Protein AF-A0A2W4JAC5-F1 (afdb_monomer_lite)

Radius of gyration: 16.89 Å; chains: 1; bounding box: 47×28×38 Å

Secondary structure (DSSP, 8-state):
--S------TT------TTTTT-TTSHHHHHHHHHHHHHHHHHHS-HHHHHHHHHHHHHHHHHGGGS---SSGGG-HHHHHHHHHHHHHHHHHHHHHHHHHHHTT--HHHHHHHHHHHHT-

Organism: NCBI:txid37925

Structure (mmCIF, N/CA/C/O backbone):
data_AF-A0A2W4JAC5-F1
#
_entry.id   AF-A0A2W4JAC5-F1
#
loop_
_atom_site.group_PDB
_atom_site.id
_atom_site.type_symbol
_atom_site.label_atom_id
_atom_site.label_alt_id
_atom_site.label_comp_id
_atom_site.label_asym_id
_atom_site.label_entity_id
_atom_site.label_seq_id
_atom_site.pdbx_PDB_ins_code
_atom_site.Cartn_x
_atom_site.Cartn_y
_atom_site.Cartn_z
_atom_site.occupancy
_atom_site.B_iso_or_equiv
_atom_site.auth_seq_id
_atom_site.auth_comp_id
_atom_site.auth_asym_id
_atom_site.auth_atom_id
_atom_site.pdbx_PDB_model_num
ATOM 1 N N . LEU A 1 1 ? -13.509 0.300 5.838 1.00 71.00 1 LEU A N 1
ATOM 2 C CA . LEU A 1 1 ? -13.359 -0.200 7.229 1.00 71.00 1 LEU A CA 1
ATOM 3 C C . LEU A 1 1 ? -14.459 0.293 8.189 1.00 71.00 1 LEU A C 1
ATOM 5 O O . LEU A 1 1 ? -14.391 -0.050 9.358 1.00 71.00 1 LEU A O 1
ATOM 9 N N . GLY A 1 2 ? -15.491 1.009 7.730 1.00 81.31 2 GLY A N 1
ATOM 10 C CA . GLY A 1 2 ? -16.563 1.539 8.589 1.00 81.31 2 GLY A CA 1
ATOM 11 C C . GLY A 1 2 ? -17.853 0.712 8.585 1.00 81.31 2 GLY A C 1
ATOM 12 O O . GLY A 1 2 ? -18.913 1.287 8.436 1.00 81.31 2 GLY A O 1
ATOM 13 N N . GLY A 1 3 ? -17.774 -0.621 8.641 1.00 84.12 3 GLY A N 1
ATOM 14 C CA . GLY A 1 3 ? -18.965 -1.494 8.690 1.00 84.12 3 GLY A CA 1
ATOM 15 C C . GLY A 1 3 ? -19.633 -1.816 7.344 1.00 84.12 3 GLY A C 1
ATOM 16 O O . GLY A 1 3 ? -20.329 -2.817 7.248 1.00 84.12 3 GLY A O 1
ATOM 17 N N . TRP A 1 4 ? -19.354 -1.046 6.293 1.00 88.81 4 TRP A N 1
ATOM 18 C CA . TRP A 1 4 ? -19.897 -1.279 4.949 1.00 88.81 4 TRP A CA 1
ATOM 19 C C . TRP A 1 4 ? -19.367 -2.550 4.270 1.00 88.81 4 TRP A C 1
ATOM 21 O O . TRP A 1 4 ? -18.198 -2.921 4.441 1.00 88.81 4 TRP A O 1
ATOM 31 N N . ARG A 1 5 ? -20.212 -3.159 3.429 1.00 89.19 5 ARG A N 1
ATOM 32 C CA . ARG A 1 5 ? -19.881 -4.292 2.554 1.00 89.19 5 ARG A CA 1
ATOM 33 C C . ARG A 1 5 ? -19.915 -3.848 1.093 1.00 89.19 5 ARG A C 1
ATOM 35 O O . ARG A 1 5 ? -20.861 -3.199 0.669 1.00 89.19 5 ARG A O 1
ATOM 42 N N . VAL A 1 6 ? -18.887 -4.222 0.336 1.00 89.25 6 VAL A N 1
ATOM 43 C CA . VAL A 1 6 ? -18.853 -4.049 -1.123 1.00 89.25 6 VAL A CA 1
ATOM 44 C C . VAL A 1 6 ? -19.398 -5.326 -1.750 1.00 89.25 6 VAL A C 1
ATOM 46 O O . VAL A 1 6 ? -18.939 -6.415 -1.404 1.00 89.25 6 VAL A O 1
ATOM 49 N N . VAL A 1 7 ? -20.381 -5.192 -2.636 1.00 91.69 7 VAL A N 1
ATOM 50 C CA . VAL A 1 7 ? -20.989 -6.305 -3.372 1.00 91.69 7 VAL A CA 1
ATOM 51 C C . VAL A 1 7 ? -20.805 -6.077 -4.867 1.00 91.69 7 VAL A C 1
ATOM 53 O O . VAL A 1 7 ? -20.917 -4.949 -5.342 1.00 91.69 7 VAL A O 1
ATOM 56 N N . SER A 1 8 ? -20.477 -7.139 -5.600 1.00 92.00 8 SER A N 1
ATOM 57 C CA . SER A 1 8 ? -20.520 -7.117 -7.061 1.00 92.00 8 SER A CA 1
ATOM 58 C C . SER A 1 8 ? -21.954 -7.408 -7.498 1.00 92.00 8 SER A C 1
ATOM 60 O O . SER A 1 8 ? -22.585 -8.305 -6.939 1.00 92.00 8 SER A O 1
ATOM 62 N N . VAL A 1 9 ? -22.466 -6.644 -8.462 1.00 96.50 9 VAL A N 1
ATOM 63 C CA . VAL A 1 9 ? -23.816 -6.806 -9.017 1.00 96.50 9 VAL A CA 1
ATOM 64 C C . VAL A 1 9 ? -23.656 -7.180 -10.492 1.00 96.50 9 VAL A C 1
ATOM 66 O O . VAL A 1 9 ? -23.467 -6.285 -11.313 1.00 96.50 9 VAL A O 1
ATOM 69 N N . PRO A 1 10 ? -23.690 -8.478 -10.850 1.00 94.94 10 PRO A N 1
ATOM 70 C CA . PRO A 1 10 ? 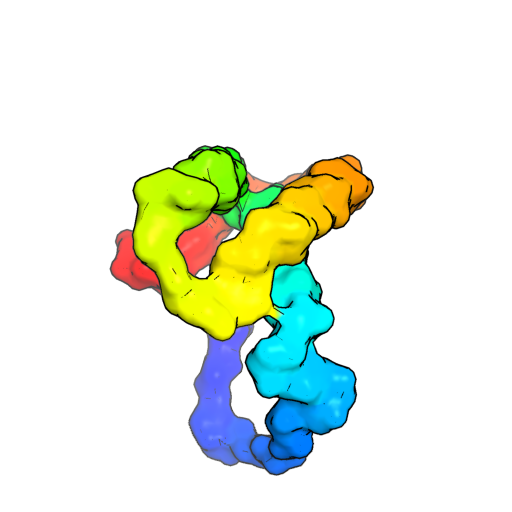-23.347 -8.942 -12.200 1.00 94.94 10 PRO A CA 1
ATOM 71 C C . PRO A 1 10 ? -24.206 -8.333 -13.314 1.00 94.94 10 PRO A C 1
ATOM 73 O O . PRO A 1 10 ? -23.724 -8.132 -14.423 1.00 94.94 10 PR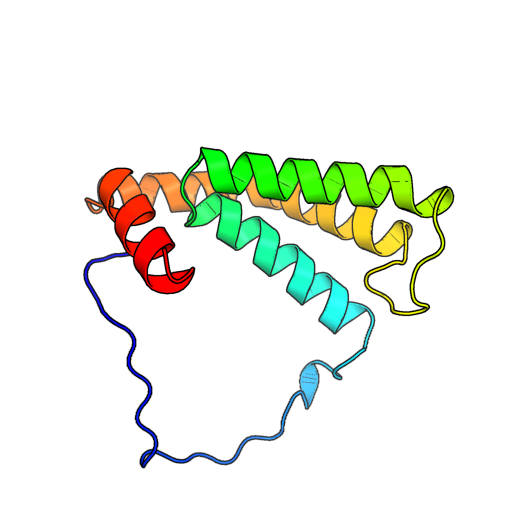O A O 1
ATOM 76 N N . HIS A 1 11 ? -25.464 -8.008 -13.008 1.00 95.94 11 HIS A N 1
ATOM 77 C CA . HIS A 1 11 ? -26.406 -7.419 -13.963 1.00 95.94 11 HIS A CA 1
ATOM 78 C C . HIS A 1 11 ? -26.239 -5.900 -14.142 1.00 95.94 11 HIS A C 1
ATOM 80 O O . HIS A 1 11 ? -26.819 -5.326 -15.058 1.00 95.94 11 HIS A O 1
ATOM 86 N N . ALA A 1 12 ? -25.444 -5.236 -13.298 1.00 95.81 12 ALA A N 1
ATOM 87 C CA . ALA A 1 12 ? -25.135 -3.817 -13.437 1.00 95.81 12 ALA A CA 1
ATOM 88 C C . ALA A 1 12 ? -23.874 -3.644 -14.300 1.00 95.81 12 ALA A C 1
ATOM 90 O O . ALA A 1 12 ? -22.749 -3.640 -13.798 1.00 95.81 12 ALA A O 1
ATOM 91 N N . THR A 1 13 ? -24.055 -3.525 -15.616 1.00 95.62 13 THR A N 1
ATOM 92 C CA . THR A 1 13 ? -22.946 -3.460 -16.580 1.00 95.62 13 THR A CA 1
ATOM 93 C C . THR A 1 13 ? -22.611 -2.029 -16.993 1.00 95.62 13 THR A C 1
ATOM 95 O O . THR A 1 13 ? -23.506 -1.245 -17.296 1.00 95.62 13 THR A O 1
ATOM 98 N N . VAL A 1 14 ? -21.318 -1.707 -17.100 1.00 94.62 14 VAL A N 1
ATOM 99 C CA . VAL A 1 14 ? -20.832 -0.445 -17.681 1.00 94.62 14 VAL A CA 1
ATOM 100 C C . VAL A 1 14 ? -19.680 -0.724 -18.648 1.00 94.62 14 VAL A C 1
ATOM 102 O O . VAL A 1 14 ? -18.860 -1.612 -18.407 1.00 94.62 14 VAL A O 1
ATOM 105 N N . ARG A 1 15 ? -19.587 0.043 -19.740 1.00 94.31 15 ARG A N 1
ATOM 106 C CA . ARG A 1 15 ? -18.441 0.002 -20.661 1.00 94.31 15 ARG A CA 1
ATOM 107 C C . ARG A 1 15 ? -17.474 1.124 -20.303 1.00 94.31 15 ARG A C 1
ATOM 109 O O . ARG A 1 15 ? -17.887 2.269 -20.162 1.00 94.31 15 ARG A O 1
ATOM 116 N N . HIS A 1 16 ? -16.193 0.798 -20.168 1.00 91.94 16 HIS A N 1
ATOM 117 C CA . HIS A 1 16 ? -15.138 1.780 -19.927 1.00 91.94 16 HIS A CA 1
ATOM 118 C C . HIS A 1 16 ? -13.932 1.498 -20.822 1.00 91.94 16 HIS A C 1
ATOM 120 O O . HIS A 1 16 ? -13.682 0.353 -21.202 1.00 91.94 16 HIS A O 1
ATOM 126 N N . LEU A 1 17 ? -13.170 2.543 -21.139 1.00 91.81 17 LEU A N 1
ATOM 127 C CA . LEU A 1 17 ? -11.907 2.410 -21.857 1.00 91.81 17 LEU A CA 1
ATOM 128 C C . LEU A 1 17 ? -10.826 1.946 -20.877 1.00 91.81 17 LEU A C 1
ATOM 130 O O . LEU A 1 17 ? -10.333 2.717 -20.049 1.00 91.81 17 LEU A O 1
ATOM 134 N N . HIS A 1 18 ? -10.499 0.659 -20.931 1.00 86.19 18 HIS A N 1
ATOM 135 C CA . HIS A 1 18 ? -9.602 0.037 -19.969 1.00 86.19 18 HIS A CA 1
ATOM 136 C C . HIS A 1 18 ? -8.176 0.596 -20.086 1.00 86.19 18 HIS A C 1
ATOM 138 O O . HIS A 1 18 ? -7.508 0.422 -21.101 1.00 86.19 18 HIS A O 1
ATOM 144 N N . GLY A 1 19 ? -7.703 1.282 -19.041 1.00 83.88 19 GLY A N 1
ATOM 145 C CA . GLY A 1 19 ? -6.328 1.781 -18.978 1.00 83.88 19 GLY A CA 1
ATOM 146 C C . GLY A 1 19 ? -5.991 2.932 -19.930 1.00 83.88 19 GLY A C 1
ATOM 147 O O . GLY A 1 19 ? -4.806 3.174 -20.144 1.00 83.88 19 GLY A O 1
ATOM 148 N N . ALA A 1 20 ? -6.989 3.650 -20.461 1.00 85.44 20 ALA A N 1
ATOM 149 C CA . ALA A 1 20 ? -6.802 4.683 -21.488 1.00 85.44 20 ALA A CA 1
ATOM 150 C C . ALA A 1 20 ? -5.742 5.743 -21.135 1.00 85.44 20 ALA A C 1
ATOM 152 O O . ALA A 1 20 ? -4.941 6.120 -21.981 1.00 85.44 20 ALA A O 1
ATOM 153 N N . SER A 1 21 ? -5.708 6.195 -19.879 1.00 83.00 21 SER A N 1
ATOM 154 C CA . SER A 1 21 ? -4.736 7.185 -19.392 1.00 83.00 21 SER A CA 1
ATOM 155 C C . SER A 1 21 ? -3.513 6.570 -18.710 1.00 83.00 21 SER A C 1
ATOM 157 O O . SER A 1 21 ? -2.461 7.196 -18.638 1.00 83.00 21 SER A O 1
ATOM 159 N N . ALA A 1 22 ? -3.647 5.355 -18.178 1.00 80.62 22 ALA A N 1
ATOM 160 C CA . ALA A 1 22 ? -2.601 4.709 -17.391 1.00 80.62 22 ALA A CA 1
ATOM 161 C C . ALA A 1 22 ? -1.621 3.886 -18.241 1.00 80.62 22 ALA A C 1
ATOM 163 O O . ALA A 1 22 ? -0.544 3.564 -17.743 1.00 80.62 22 ALA A O 1
ATOM 164 N N . ALA A 1 23 ? -1.987 3.549 -19.486 1.00 88.00 23 ALA A N 1
ATOM 165 C CA . ALA A 1 23 ? -1.236 2.678 -20.389 1.00 88.00 23 ALA A CA 1
ATOM 166 C C . ALA A 1 23 ? -0.803 1.378 -19.686 1.00 88.00 23 ALA A C 1
ATOM 168 O O . ALA A 1 23 ? 0.277 1.282 -19.103 1.00 88.00 23 ALA A O 1
ATOM 169 N N . ILE A 1 24 ? -1.676 0.371 -19.688 1.00 88.69 24 ILE A N 1
ATOM 170 C CA . ILE A 1 24 ? -1.437 -0.886 -18.965 1.00 88.69 24 ILE A CA 1
ATOM 171 C C . ILE A 1 24 ? -0.118 -1.522 -19.411 1.00 88.69 24 ILE A C 1
ATOM 173 O O . ILE A 1 24 ? 0.187 -1.595 -20.597 1.00 88.69 24 ILE A O 1
ATOM 177 N N . GLY A 1 25 ? 0.675 -1.966 -18.436 1.00 88.56 25 GLY A N 1
ATOM 178 C CA . GLY A 1 25 ? 2.020 -2.500 -18.670 1.00 88.56 25 GLY A CA 1
ATOM 179 C C . GLY A 1 25 ? 3.120 -1.435 -18.735 1.00 88.56 25 GLY A C 1
ATOM 180 O O . GLY A 1 25 ? 4.302 -1.782 -18.746 1.00 88.56 25 GLY A O 1
ATOM 181 N N . SER A 1 26 ? 2.774 -0.143 -18.715 1.00 91.75 26 SER A N 1
ATOM 182 C CA . SER A 1 26 ? 3.762 0.935 -18.656 1.00 91.75 26 SER A CA 1
ATOM 183 C C . SER A 1 26 ? 4.523 0.949 -17.319 1.00 91.75 26 SER A C 1
ATOM 185 O O . SER A 1 26 ? 4.006 0.503 -16.286 1.00 91.75 26 SER A O 1
ATOM 187 N N . PRO A 1 27 ? 5.751 1.500 -17.285 1.00 93.50 27 PRO A N 1
ATOM 188 C CA . PRO A 1 27 ? 6.486 1.688 -16.037 1.00 93.50 27 PRO A CA 1
ATOM 189 C C . PRO A 1 27 ? 5.717 2.506 -14.992 1.00 93.50 27 PRO A C 1
ATOM 191 O O . PRO A 1 27 ? 5.802 2.202 -13.803 1.00 93.50 27 PRO A O 1
ATOM 194 N N . ASP A 1 28 ? 4.945 3.510 -15.411 1.00 93.19 28 ASP A N 1
ATOM 195 C CA . ASP A 1 28 ? 4.156 4.331 -14.491 1.00 93.19 28 ASP A CA 1
ATOM 196 C C . ASP A 1 28 ? 2.952 3.586 -13.924 1.00 93.19 28 ASP A C 1
ATOM 198 O O . ASP A 1 28 ? 2.725 3.647 -12.712 1.00 93.19 28 ASP A O 1
ATOM 202 N N . PHE A 1 29 ? 2.251 2.802 -14.748 1.00 94.12 29 PHE A N 1
ATOM 203 C CA . PHE A 1 29 ? 1.202 1.902 -14.272 1.00 94.12 29 PHE A CA 1
ATOM 204 C C . PHE A 1 29 ? 1.730 0.979 -13.168 1.00 94.12 29 PHE A C 1
ATOM 206 O O . PHE A 1 29 ? 1.161 0.887 -12.077 1.00 94.12 29 PHE A O 1
ATOM 213 N N . HIS A 1 30 ? 2.871 0.347 -13.433 1.00 94.88 30 HIS A N 1
ATOM 214 C CA . HIS A 1 30 ? 3.564 -0.543 -12.512 1.00 94.88 30 HIS A CA 1
ATOM 215 C C . HIS A 1 30 ? 3.974 0.162 -11.210 1.00 94.88 30 HIS A C 1
ATOM 217 O O . HIS A 1 30 ? 3.607 -0.281 -10.118 1.00 94.88 30 HIS A O 1
ATOM 223 N N . ARG A 1 31 ? 4.632 1.323 -11.316 1.00 95.38 31 ARG A N 1
ATOM 224 C CA . ARG A 1 31 ? 5.028 2.158 -10.175 1.00 95.38 31 ARG A CA 1
ATOM 225 C C . ARG A 1 31 ? 3.839 2.533 -9.294 1.00 95.38 31 ARG A C 1
ATOM 227 O O . ARG A 1 31 ? 3.886 2.335 -8.078 1.00 95.38 31 ARG A O 1
ATOM 234 N N . TRP A 1 32 ? 2.778 3.090 -9.878 1.00 95.12 32 TRP A N 1
ATOM 235 C CA . TRP A 1 32 ? 1.616 3.536 -9.112 1.00 95.12 32 TRP A CA 1
ATOM 236 C C . TRP A 1 32 ? 0.892 2.373 -8.455 1.00 95.12 32 TRP A C 1
ATOM 238 O O . TRP A 1 32 ? 0.487 2.498 -7.298 1.00 95.12 32 TRP A O 1
ATOM 248 N N . ASN A 1 33 ? 0.766 1.242 -9.150 1.00 95.25 33 ASN A N 1
ATOM 249 C CA . ASN A 1 33 ? 0.116 0.063 -8.602 1.00 95.25 33 ASN A CA 1
ATOM 250 C C . ASN A 1 33 ? 0.886 -0.496 -7.394 1.00 95.25 33 ASN A C 1
ATOM 252 O O . ASN A 1 33 ? 0.294 -0.716 -6.334 1.00 95.25 33 ASN A O 1
ATOM 256 N N . GLU A 1 34 ? 2.211 -0.653 -7.501 1.00 96.81 34 GLU A N 1
ATOM 257 C CA . GLU A 1 34 ? 3.031 -1.145 -6.388 1.00 96.81 34 GLU A CA 1
ATOM 258 C C . GLU A 1 34 ? 3.029 -0.175 -5.195 1.00 96.81 34 GLU A C 1
ATOM 260 O O . GLU A 1 34 ? 2.764 -0.589 -4.062 1.00 96.81 34 GLU A O 1
ATOM 265 N N . ARG A 1 35 ? 3.228 1.128 -5.437 1.00 97.25 35 ARG A N 1
ATOM 266 C CA . ARG A 1 35 ? 3.174 2.163 -4.391 1.00 97.25 35 ARG A CA 1
ATOM 267 C C . ARG A 1 35 ? 1.819 2.180 -3.683 1.00 97.25 35 ARG A C 1
ATOM 269 O O . ARG A 1 35 ? 1.759 2.167 -2.453 1.00 97.25 35 ARG A O 1
ATOM 276 N N . ASN A 1 36 ? 0.721 2.201 -4.441 1.00 97.19 36 ASN A N 1
ATOM 277 C CA . ASN A 1 36 ? -0.629 2.245 -3.875 1.00 97.19 36 ASN A CA 1
ATOM 278 C C . ASN A 1 36 ? -0.932 0.992 -3.056 1.00 97.19 36 ASN A C 1
ATOM 280 O O . ASN A 1 36 ? -1.514 1.103 -1.975 1.00 97.19 36 ASN A O 1
ATOM 284 N N . ARG A 1 37 ? -0.486 -0.183 -3.517 1.00 96.75 37 ARG A N 1
ATOM 285 C CA . ARG A 1 37 ? -0.613 -1.437 -2.770 1.00 96.75 37 ARG A CA 1
ATOM 286 C C . ARG A 1 37 ? 0.074 -1.350 -1.404 1.00 96.75 37 ARG A C 1
ATOM 288 O O . ARG A 1 37 ? -0.560 -1.664 -0.396 1.00 96.75 37 ARG A O 1
ATOM 295 N N . LEU A 1 38 ? 1.331 -0.902 -1.344 1.00 98.06 38 LEU A N 1
ATOM 296 C CA . LEU A 1 38 ? 2.073 -0.787 -0.080 1.00 98.06 38 LEU A CA 1
ATOM 297 C C . LEU A 1 38 ? 1.457 0.253 0.867 1.00 98.06 38 LEU A C 1
ATOM 299 O O . LEU A 1 38 ? 1.254 -0.022 2.051 1.00 98.06 38 LEU A O 1
ATOM 303 N N . VAL A 1 39 ? 1.078 1.422 0.349 1.00 98.12 39 VAL A N 1
ATOM 304 C CA . VAL A 1 39 ? 0.422 2.468 1.150 1.00 98.12 39 VAL A CA 1
ATOM 305 C C . VAL A 1 39 ? -0.932 1.991 1.694 1.00 98.12 39 VAL A C 1
ATOM 307 O O . VAL A 1 39 ? -1.268 2.269 2.850 1.00 98.12 39 VAL A O 1
ATOM 310 N N . MET A 1 40 ? -1.702 1.220 0.918 1.00 97.00 40 MET A N 1
ATOM 311 C CA . MET A 1 40 ? -2.958 0.627 1.392 1.00 97.00 40 MET A CA 1
ATOM 312 C C . MET A 1 40 ? -2.750 -0.447 2.457 1.00 97.00 40 MET A C 1
ATOM 314 O O . MET A 1 40 ? -3.529 -0.492 3.413 1.00 97.00 40 MET A O 1
ATOM 318 N N . LEU A 1 41 ? -1.691 -1.257 2.370 1.00 96.88 41 LEU A N 1
ATOM 319 C CA . LEU A 1 41 ? -1.331 -2.192 3.439 1.00 96.88 41 LEU A CA 1
ATOM 320 C C . LEU A 1 41 ? -1.079 -1.444 4.755 1.00 96.88 41 LEU A C 1
ATOM 322 O O . LEU A 1 41 ? -1.702 -1.755 5.772 1.00 96.88 41 LEU A O 1
ATOM 326 N N . LEU A 1 42 ? -0.254 -0.396 4.724 1.00 96.94 42 LEU A N 1
ATOM 327 C CA . LEU A 1 42 ? 0.055 0.430 5.897 1.00 96.94 42 LEU A CA 1
ATOM 328 C C . LEU A 1 42 ? -1.205 1.077 6.498 1.00 96.94 42 LEU A C 1
ATOM 330 O O . LEU A 1 42 ? -1.429 1.041 7.716 1.00 96.94 42 LEU A O 1
ATOM 334 N N . ARG A 1 43 ? -2.077 1.621 5.643 1.00 96.25 43 ARG A N 1
ATOM 335 C CA . ARG A 1 43 ? -3.313 2.294 6.064 1.00 96.25 43 ARG A CA 1
ATOM 336 C C . ARG A 1 43 ? -4.348 1.322 6.642 1.00 96.25 43 ARG A C 1
ATOM 338 O O . ARG A 1 43 ? -4.917 1.589 7.704 1.00 96.25 43 ARG A O 1
ATOM 345 N N . CYS A 1 44 ? -4.605 0.207 5.959 1.00 95.25 44 CYS A N 1
ATOM 346 C CA . CYS A 1 44 ? -5.825 -0.583 6.150 1.00 95.25 44 CYS A CA 1
ATOM 347 C C . CYS A 1 44 ? -5.589 -1.989 6.714 1.00 95.25 44 CYS A C 1
ATOM 349 O O . CYS A 1 44 ? -6.451 -2.492 7.437 1.00 95.25 44 CYS A O 1
ATOM 351 N N . ALA A 1 45 ? -4.450 -2.626 6.435 1.00 95.50 45 ALA A N 1
ATOM 352 C CA . ALA A 1 45 ? -4.242 -4.022 6.812 1.00 95.50 45 ALA A CA 1
ATOM 353 C C . ALA A 1 45 ? -4.010 -4.196 8.330 1.00 95.50 45 ALA A C 1
ATOM 355 O O . ALA A 1 45 ? -3.656 -3.238 9.046 1.00 95.50 45 ALA A O 1
ATOM 356 N N . PRO A 1 46 ? -4.197 -5.419 8.866 1.00 96.19 46 PRO A N 1
ATOM 357 C CA . PRO A 1 46 ? -3.656 -5.780 10.172 1.00 96.19 46 PRO A CA 1
ATOM 358 C C . PRO A 1 46 ? -2.157 -5.449 10.244 1.00 96.19 46 PRO A C 1
ATOM 360 O O . PRO A 1 46 ? -1.436 -5.658 9.274 1.00 96.19 46 PRO A O 1
ATOM 363 N N . ALA A 1 47 ? -1.681 -4.935 11.384 1.00 95.81 47 ALA A N 1
ATOM 364 C CA . ALA A 1 47 ? -0.312 -4.414 11.497 1.00 95.81 47 ALA A CA 1
ATOM 365 C C . ALA A 1 47 ? 0.757 -5.458 11.126 1.00 95.81 47 ALA A C 1
ATOM 367 O O . ALA A 1 47 ? 1.634 -5.164 10.322 1.00 95.81 47 ALA A O 1
ATOM 368 N N . ARG A 1 48 ? 0.618 -6.697 11.627 1.00 96.44 48 ARG A N 1
ATOM 369 C CA . ARG A 1 48 ? 1.517 -7.810 11.285 1.00 96.44 48 ARG A CA 1
ATOM 370 C C . ARG A 1 48 ? 1.578 -8.056 9.778 1.00 96.44 48 ARG A C 1
ATOM 372 O O . ARG A 1 48 ? 2.663 -8.165 9.237 1.00 96.44 48 ARG A O 1
ATOM 379 N N . VAL A 1 49 ? 0.427 -8.080 9.102 1.00 96.81 49 VAL A N 1
ATOM 380 C CA . VAL A 1 49 ? 0.358 -8.263 7.643 1.00 96.81 49 VAL A CA 1
ATOM 381 C C . VAL A 1 49 ? 1.068 -7.118 6.927 1.00 96.81 49 VAL A C 1
ATOM 383 O O . VAL A 1 49 ? 1.909 -7.370 6.077 1.00 96.81 49 VAL A O 1
ATOM 386 N N . ALA A 1 50 ? 0.780 -5.866 7.295 1.00 97.19 50 ALA A N 1
ATOM 387 C CA . ALA A 1 50 ? 1.411 -4.709 6.665 1.00 97.19 50 ALA A CA 1
ATOM 388 C C . ALA A 1 50 ? 2.945 -4.758 6.765 1.00 97.19 50 ALA A C 1
ATOM 390 O O . ALA A 1 50 ? 3.626 -4.553 5.764 1.00 97.19 50 ALA A O 1
ATOM 391 N N . VAL A 1 51 ? 3.476 -5.079 7.951 1.00 97.31 51 VAL A N 1
ATOM 392 C CA . VAL A 1 51 ? 4.923 -5.205 8.182 1.00 97.31 51 VAL A CA 1
ATOM 393 C C . VAL A 1 51 ? 5.504 -6.389 7.412 1.00 97.31 51 VAL A C 1
ATOM 395 O O . VAL A 1 51 ? 6.504 -6.221 6.725 1.00 97.31 51 VAL A O 1
ATOM 398 N N . THR A 1 52 ? 4.873 -7.566 7.470 1.00 97.81 52 THR A N 1
ATOM 399 C CA . THR A 1 52 ? 5.342 -8.763 6.755 1.00 97.81 52 THR A CA 1
ATOM 400 C C . THR A 1 52 ? 5.390 -8.542 5.246 1.00 97.81 52 THR A C 1
ATOM 402 O O . THR A 1 52 ? 6.388 -8.879 4.617 1.00 97.81 52 THR A O 1
ATOM 405 N N . GLU A 1 53 ? 4.347 -7.963 4.653 1.00 97.56 53 GLU A N 1
ATOM 406 C CA . GLU A 1 53 ? 4.309 -7.715 3.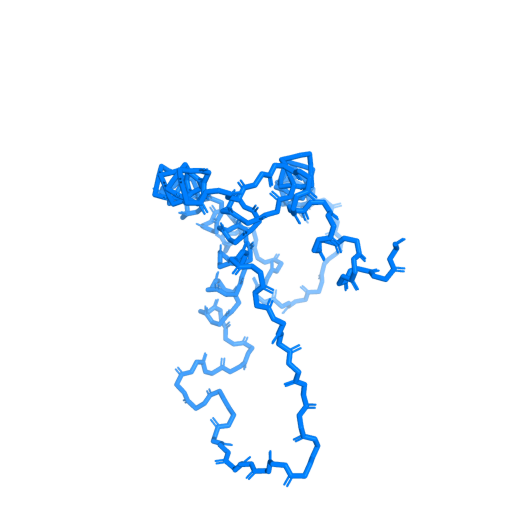210 1.00 97.56 53 GLU A CA 1
ATOM 407 C C . GLU A 1 53 ? 5.302 -6.627 2.783 1.00 97.56 53 GLU A C 1
ATOM 409 O O . GLU A 1 53 ? 5.942 -6.766 1.741 1.00 97.56 53 GLU A O 1
ATOM 414 N N . LEU A 1 54 ? 5.483 -5.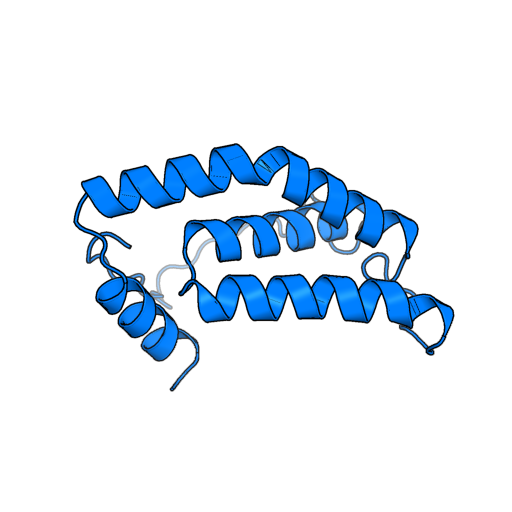572 3.588 1.00 97.75 54 LEU A N 1
ATOM 415 C CA . LEU A 1 54 ? 6.485 -4.541 3.309 1.00 97.75 54 LEU A CA 1
ATOM 416 C C . LEU A 1 54 ? 7.910 -5.104 3.407 1.00 97.75 54 LEU A C 1
ATOM 418 O O . LEU A 1 54 ? 8.723 -4.871 2.515 1.00 97.75 54 LEU A O 1
ATOM 422 N N . ALA A 1 55 ? 8.196 -5.892 4.447 1.00 98.00 55 ALA A N 1
ATOM 423 C CA . ALA A 1 55 ? 9.479 -6.566 4.616 1.00 98.00 55 ALA A CA 1
ATOM 424 C C . ALA A 1 55 ? 9.742 -7.555 3.475 1.00 98.00 55 ALA A C 1
ATOM 426 O O . ALA A 1 55 ? 10.832 -7.568 2.911 1.00 98.00 55 ALA A O 1
ATOM 427 N N . ARG A 1 56 ? 8.728 -8.329 3.064 1.00 97.69 56 ARG A N 1
ATOM 428 C CA . ARG A 1 56 ? 8.825 -9.221 1.903 1.00 97.69 56 ARG A CA 1
ATOM 429 C C . ARG A 1 56 ? 9.122 -8.440 0.626 1.00 97.69 56 ARG A C 1
ATOM 431 O O . ARG A 1 56 ? 9.983 -8.855 -0.141 1.00 97.69 56 ARG A O 1
ATOM 438 N N . PHE A 1 57 ? 8.447 -7.313 0.397 1.00 97.12 57 PHE A N 1
ATOM 439 C CA . PHE A 1 57 ? 8.712 -6.465 -0.765 1.00 97.12 57 PHE A CA 1
ATOM 440 C C . PHE A 1 57 ? 10.161 -5.961 -0.772 1.00 97.12 57 PHE A C 1
ATOM 442 O O . PHE A 1 57 ? 10.818 -6.020 -1.813 1.00 97.12 57 PHE A O 1
ATOM 449 N N . ALA A 1 58 ? 10.668 -5.501 0.374 1.00 97.19 58 ALA A N 1
ATOM 450 C CA . ALA A 1 58 ? 12.050 -5.052 0.519 1.00 97.19 58 ALA A CA 1
ATOM 451 C C . ALA A 1 58 ? 13.051 -6.198 0.289 1.00 97.19 58 ALA A C 1
ATOM 453 O O . ALA A 1 58 ? 13.972 -6.045 -0.507 1.00 97.19 58 ALA A O 1
ATOM 454 N N . ALA A 1 59 ? 12.819 -7.367 0.891 1.00 97.06 59 ALA A N 1
ATOM 455 C CA . ALA A 1 59 ? 13.667 -8.546 0.730 1.00 97.06 59 ALA A CA 1
ATOM 456 C C . ALA A 1 59 ? 13.719 -9.031 -0.728 1.00 97.06 59 ALA A C 1
ATOM 458 O O . ALA A 1 59 ? 14.799 -9.250 -1.264 1.00 97.06 59 ALA A O 1
ATOM 459 N N . ILE A 1 60 ? 12.568 -9.131 -1.405 1.00 95.12 60 ILE A N 1
ATOM 460 C CA . ILE A 1 60 ? 12.518 -9.483 -2.834 1.00 95.12 60 ILE A CA 1
ATOM 461 C C . ILE A 1 60 ? 13.290 -8.458 -3.665 1.00 95.12 60 ILE A C 1
ATOM 463 O O . ILE A 1 60 ? 14.008 -8.836 -4.581 1.00 95.12 60 ILE A O 1
ATOM 467 N N . THR A 1 61 ? 13.171 -7.169 -3.338 1.00 95.94 61 THR A N 1
ATOM 468 C CA . THR A 1 61 ? 13.891 -6.100 -4.044 1.00 95.94 61 THR A CA 1
ATOM 469 C C . THR A 1 61 ? 15.404 -6.229 -3.872 1.00 95.94 61 THR A C 1
ATOM 471 O O . THR A 1 61 ? 16.127 -6.097 -4.853 1.00 95.94 61 THR A O 1
ATOM 474 N N . ALA A 1 62 ? 15.877 -6.538 -2.661 1.00 95.94 62 ALA A N 1
ATOM 475 C CA . ALA A 1 62 ? 17.296 -6.749 -2.375 1.00 95.94 62 ALA A CA 1
ATOM 476 C C . ALA A 1 62 ? 17.859 -8.011 -3.051 1.00 95.94 62 ALA A C 1
ATOM 478 O O . ALA A 1 62 ? 19.004 -8.015 -3.487 1.00 95.94 62 ALA A O 1
ATOM 479 N N . LEU A 1 63 ? 17.051 -9.068 -3.168 1.00 95.00 63 LEU A N 1
ATOM 480 C CA . LEU A 1 63 ? 17.447 -10.332 -3.798 1.00 95.00 63 LEU A CA 1
ATOM 481 C C . LEU A 1 63 ? 17.351 -10.318 -5.329 1.00 95.00 63 LEU A C 1
ATOM 483 O O . LEU A 1 63 ? 17.850 -11.232 -5.981 1.00 95.00 63 LEU A O 1
ATOM 487 N N . LEU A 1 64 ? 16.700 -9.310 -5.907 1.00 93.25 64 LEU A N 1
ATOM 488 C CA . LEU A 1 64 ? 16.403 -9.248 -7.334 1.00 93.25 64 LEU A CA 1
ATOM 489 C C . LEU A 1 64 ? 17.639 -9.265 -8.246 1.00 93.25 64 LEU A C 1
ATOM 491 O O . LEU A 1 64 ? 17.584 -9.964 -9.253 1.00 93.25 64 LEU A O 1
ATOM 495 N N . PRO A 1 65 ? 18.758 -8.583 -7.919 1.00 90.50 65 PRO A N 1
ATOM 496 C CA . PRO A 1 65 ? 19.981 -8.666 -8.722 1.00 90.50 65 PRO A CA 1
ATOM 497 C C . PRO A 1 65 ? 20.586 -10.076 -8.780 1.00 90.50 65 PRO A C 1
ATOM 499 O O . PRO A 1 65 ? 21.353 -10.373 -9.687 1.00 90.50 65 PRO A O 1
ATOM 502 N N . PHE A 1 66 ? 20.238 -10.942 -7.824 1.00 93.00 66 PHE A N 1
ATOM 503 C CA . PHE A 1 66 ? 20.810 -12.279 -7.661 1.00 93.00 66 PHE A CA 1
ATOM 504 C C . PHE A 1 66 ? 19.884 -13.398 -8.150 1.00 93.00 66 PHE A C 1
ATOM 506 O O . PHE A 1 66 ? 20.187 -14.574 -7.954 1.00 93.00 66 PHE A O 1
ATOM 513 N N . ARG A 1 67 ? 18.723 -13.070 -8.732 1.00 89.88 67 ARG A N 1
ATOM 514 C CA . ARG A 1 67 ? 17.742 -14.064 -9.182 1.00 89.88 67 ARG A CA 1
ATOM 515 C C . ARG A 1 67 ? 17.217 -13.748 -10.578 1.00 89.88 67 ARG A C 1
ATOM 517 O O . ARG A 1 67 ? 17.012 -12.579 -10.898 1.00 89.88 67 ARG A O 1
ATOM 524 N N . PRO A 1 68 ? 16.926 -14.775 -11.396 1.00 88.81 68 PRO A N 1
ATOM 525 C CA . PRO A 1 68 ? 16.223 -14.559 -12.649 1.00 88.81 68 PRO A CA 1
ATOM 526 C C . PRO A 1 68 ? 14.843 -13.960 -12.357 1.00 88.81 68 PRO A C 1
ATOM 528 O O . PRO A 1 68 ? 14.113 -14.434 -11.484 1.00 88.81 68 PRO A O 1
ATOM 531 N N . ALA A 1 69 ? 14.489 -12.909 -13.092 1.00 88.62 69 ALA A N 1
ATOM 532 C CA . ALA A 1 69 ? 13.207 -12.233 -12.965 1.00 88.62 69 ALA A CA 1
ATOM 533 C C . ALA A 1 69 ? 12.608 -11.942 -14.349 1.00 88.62 69 ALA A C 1
ATOM 535 O O . ALA A 1 69 ? 13.354 -11.702 -15.304 1.00 88.62 69 ALA A O 1
ATOM 536 N N . PRO A 1 70 ? 11.269 -11.934 -14.480 1.00 88.56 70 PRO A N 1
ATOM 537 C CA . PRO A 1 70 ? 10.613 -11.541 -15.720 1.00 88.56 70 PRO A CA 1
ATOM 538 C C . PRO A 1 70 ? 11.034 -10.138 -16.165 1.00 88.56 70 PRO A C 1
ATOM 540 O O . PRO A 1 70 ? 11.195 -9.235 -15.344 1.00 88.56 70 PRO A O 1
ATOM 543 N N . ARG A 1 71 ? 11.124 -9.916 -17.480 1.00 86.69 71 ARG A N 1
ATOM 544 C CA . ARG A 1 71 ? 11.465 -8.611 -18.078 1.00 86.69 71 ARG A CA 1
ATOM 545 C C . ARG A 1 71 ? 10.297 -7.610 -18.047 1.00 86.69 71 ARG A C 1
ATOM 547 O O . ARG A 1 71 ? 10.060 -6.900 -19.019 1.00 86.69 71 ARG A O 1
ATOM 554 N N . THR A 1 72 ? 9.562 -7.536 -16.939 1.00 89.56 72 THR A N 1
ATOM 555 C CA . THR A 1 72 ? 8.484 -6.553 -16.744 1.00 89.56 72 THR A CA 1
ATOM 556 C C . THR A 1 72 ? 8.958 -5.389 -15.866 1.00 89.56 72 THR A C 1
ATOM 558 O O . THR A 1 72 ? 9.849 -5.571 -15.029 1.00 89.56 72 THR A O 1
ATOM 561 N N . PRO A 1 73 ? 8.398 -4.171 -16.015 1.00 89.56 73 PRO A N 1
ATOM 562 C CA . PRO A 1 73 ? 8.865 -3.002 -15.265 1.00 89.56 73 PRO A CA 1
ATOM 563 C C . PRO A 1 73 ? 8.861 -3.171 -13.736 1.00 89.56 73 PRO A C 1
ATOM 565 O O . PRO A 1 73 ? 9.750 -2.640 -13.074 1.00 89.56 73 PRO A O 1
ATOM 568 N N . ASN A 1 74 ? 7.933 -3.959 -13.179 1.00 89.62 74 ASN A N 1
ATOM 569 C CA . ASN A 1 74 ? 7.858 -4.268 -11.741 1.00 89.62 74 ASN A CA 1
ATOM 570 C C . ASN A 1 74 ? 9.116 -4.948 -11.173 1.00 89.62 74 ASN A C 1
ATOM 572 O O . ASN A 1 74 ? 9.372 -4.863 -9.972 1.00 89.62 74 ASN A O 1
ATOM 576 N N . PHE A 1 75 ? 9.905 -5.626 -12.009 1.00 91.75 75 PHE A N 1
ATOM 577 C CA . PHE A 1 75 ? 11.151 -6.277 -11.598 1.00 91.75 75 PHE A CA 1
ATOM 578 C C . PHE A 1 75 ? 12.396 -5.437 -11.913 1.00 91.75 75 PHE A C 1
ATOM 580 O O . PHE A 1 75 ? 13.517 -5.921 -11.807 1.00 91.75 75 PHE A O 1
ATOM 587 N N . ARG A 1 76 ? 12.243 -4.159 -12.279 1.00 93.12 76 ARG A N 1
ATOM 588 C CA . ARG A 1 76 ? 13.392 -3.258 -12.427 1.00 93.12 76 ARG A CA 1
ATOM 589 C C . ARG A 1 76 ? 13.826 -2.756 -11.043 1.00 93.12 76 ARG A C 1
ATOM 591 O O . ARG A 1 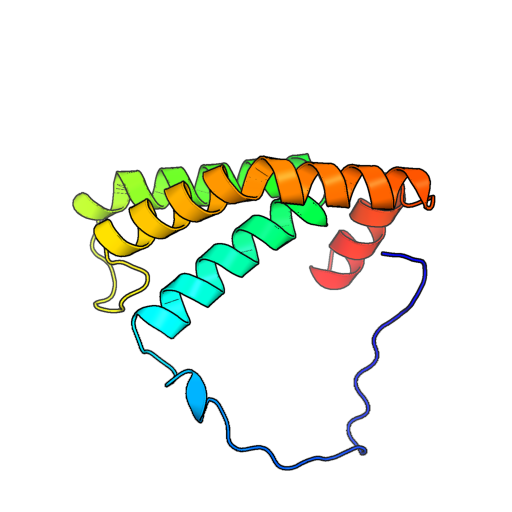76 ? 13.015 -2.092 -10.390 1.00 93.12 76 ARG A O 1
ATOM 598 N N . PRO A 1 77 ? 15.077 -2.989 -10.591 1.00 93.12 77 PRO A N 1
ATOM 599 C CA . PRO A 1 77 ? 15.529 -2.554 -9.265 1.00 93.12 77 PRO A CA 1
ATOM 600 C C . PRO A 1 77 ? 15.309 -1.059 -9.012 1.00 93.12 77 PRO A C 1
ATOM 602 O O . PRO A 1 77 ? 14.815 -0.678 -7.954 1.00 93.12 77 PRO A O 1
ATOM 605 N N . SER A 1 78 ? 15.571 -0.213 -10.012 1.00 94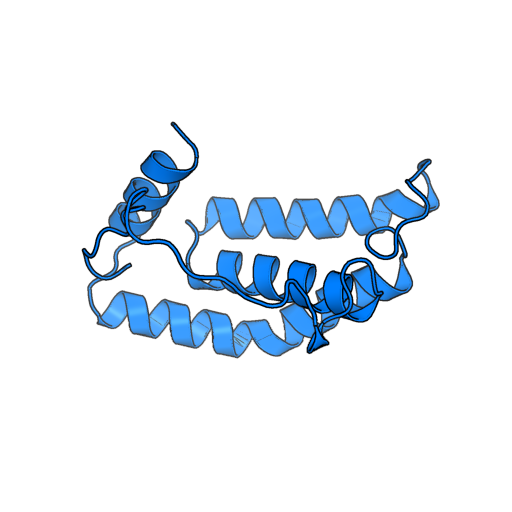.56 78 SER A N 1
ATOM 606 C CA . SER A 1 78 ? 15.356 1.236 -9.930 1.00 94.56 78 SER A CA 1
ATOM 607 C C . SER A 1 78 ? 13.895 1.616 -9.660 1.00 94.56 78 SER A C 1
ATOM 609 O O . SER A 1 78 ? 13.627 2.472 -8.816 1.00 94.56 78 SER A O 1
ATOM 611 N N . LEU A 1 79 ? 12.934 0.952 -10.315 1.00 96.00 79 LEU A N 1
ATOM 612 C CA . LEU A 1 79 ? 11.505 1.179 -10.084 1.00 96.00 79 LEU A CA 1
ATOM 613 C C . LEU A 1 79 ? 11.110 0.745 -8.672 1.00 96.00 79 LEU A C 1
ATOM 615 O O . LEU A 1 79 ? 10.430 1.493 -7.973 1.00 96.00 79 LEU A O 1
ATOM 619 N N . ARG A 1 80 ? 11.579 -0.419 -8.218 1.00 97.06 80 ARG A N 1
ATOM 620 C CA . ARG A 1 80 ? 11.253 -0.941 -6.883 1.00 97.06 80 ARG A CA 1
ATOM 621 C C . ARG A 1 80 ? 11.834 -0.084 -5.759 1.00 97.06 80 ARG A C 1
ATOM 623 O O . ARG A 1 80 ? 11.143 0.190 -4.779 1.00 97.06 80 ARG A O 1
ATOM 630 N N . LEU A 1 81 ? 13.068 0.396 -5.915 1.00 97.12 81 LEU A N 1
ATOM 631 C CA . LEU A 1 81 ? 13.688 1.345 -4.984 1.00 97.12 81 LEU A CA 1
ATOM 632 C C . LEU A 1 81 ? 12.931 2.679 -4.957 1.00 97.12 81 LEU A C 1
ATOM 634 O O . LEU A 1 81 ? 12.692 3.234 -3.883 1.00 97.12 81 LEU A O 1
ATOM 638 N N . ARG A 1 82 ? 12.472 3.165 -6.118 1.00 97.56 82 ARG A N 1
ATOM 639 C CA . ARG A 1 82 ? 11.598 4.344 -6.197 1.00 97.56 82 ARG A CA 1
ATOM 640 C C . ARG A 1 82 ? 10.264 4.116 -5.485 1.00 97.56 82 ARG A C 1
ATOM 642 O O . ARG A 1 82 ? 9.815 4.992 -4.755 1.00 97.56 82 ARG A O 1
ATOM 649 N N . VAL A 1 83 ? 9.646 2.948 -5.647 1.00 98.12 83 VAL A N 1
ATOM 650 C CA . VAL A 1 83 ? 8.411 2.578 -4.938 1.00 98.12 83 VAL A CA 1
ATOM 651 C C . VAL A 1 83 ? 8.630 2.544 -3.423 1.00 98.12 83 VAL A C 1
ATOM 653 O O . VAL A 1 83 ? 7.797 3.070 -2.683 1.00 98.12 83 VAL A O 1
ATOM 656 N N . LEU A 1 84 ? 9.748 1.984 -2.944 1.00 97.94 84 LEU A N 1
ATOM 657 C CA . LEU A 1 84 ? 10.103 2.003 -1.521 1.00 97.94 84 LEU A CA 1
ATOM 658 C C . LEU A 1 84 ? 10.261 3.435 -1.004 1.00 97.94 84 LEU A C 1
ATOM 660 O O . LEU A 1 84 ? 9.661 3.779 0.013 1.00 97.94 84 LEU A O 1
ATOM 664 N N . SER A 1 85 ? 10.998 4.291 -1.717 1.00 98.19 85 SER A N 1
ATOM 665 C CA . SER A 1 85 ? 11.206 5.681 -1.293 1.00 98.19 85 SER A CA 1
ATOM 666 C C . SER A 1 85 ? 9.909 6.496 -1.300 1.00 98.19 85 SER A C 1
ATOM 668 O O . SER A 1 85 ? 9.650 7.255 -0.367 1.00 98.19 85 SER A O 1
ATOM 670 N N . GLU A 1 86 ? 9.052 6.321 -2.311 1.00 98.25 86 GLU A N 1
ATOM 671 C CA . GLU A 1 86 ? 7.716 6.927 -2.372 1.00 98.25 86 GLU A CA 1
ATOM 672 C C . GLU A 1 86 ? 6.831 6.430 -1.219 1.00 98.25 86 GLU A C 1
ATOM 674 O O . GLU A 1 86 ? 6.164 7.229 -0.563 1.00 98.25 86 GLU A O 1
ATOM 679 N N . THR A 1 87 ? 6.873 5.132 -0.907 1.00 98.06 87 THR A N 1
ATOM 680 C CA . THR A 1 87 ? 6.124 4.542 0.213 1.00 98.06 87 THR A CA 1
ATOM 681 C C . THR A 1 87 ? 6.585 5.107 1.557 1.00 98.06 87 THR A C 1
ATOM 683 O O . THR A 1 87 ? 5.744 5.475 2.376 1.00 98.06 87 THR A O 1
ATOM 686 N N . LEU A 1 88 ? 7.899 5.231 1.777 1.00 97.25 88 LEU A N 1
ATOM 687 C CA . LEU A 1 88 ? 8.465 5.827 2.992 1.00 97.25 88 LEU A CA 1
ATOM 688 C C . LEU A 1 88 ? 8.082 7.305 3.127 1.00 97.25 88 LEU A C 1
ATOM 690 O O . LEU A 1 88 ? 7.659 7.728 4.200 1.00 97.25 88 LEU A O 1
ATOM 694 N N . ARG A 1 89 ? 8.119 8.076 2.033 1.00 98.38 89 ARG A N 1
ATOM 695 C CA . ARG A 1 89 ? 7.642 9.472 2.024 1.00 98.38 89 ARG A CA 1
ATOM 696 C C . ARG A 1 89 ? 6.153 9.589 2.355 1.00 98.38 89 ARG A C 1
ATOM 698 O O . ARG A 1 89 ? 5.739 10.535 3.017 1.00 98.38 89 ARG A O 1
ATOM 705 N N . MET A 1 90 ? 5.339 8.624 1.929 1.00 98.12 90 MET A N 1
ATOM 706 C CA . MET A 1 90 ? 3.897 8.592 2.205 1.00 98.12 90 MET A CA 1
ATOM 707 C C . MET A 1 90 ? 3.539 7.953 3.556 1.00 98.12 90 MET A C 1
ATOM 709 O O . MET A 1 90 ? 2.383 8.042 3.987 1.00 98.12 90 MET A O 1
ATOM 713 N N . LEU A 1 91 ? 4.501 7.338 4.252 1.00 97.06 91 LEU A N 1
ATOM 714 C CA . LEU A 1 91 ? 4.279 6.632 5.513 1.00 97.06 91 LEU A CA 1
ATOM 715 C C . LEU A 1 91 ? 3.618 7.520 6.583 1.00 97.06 91 LEU A C 1
ATOM 717 O O . LEU A 1 91 ? 2.619 7.077 7.155 1.00 97.06 91 LEU A O 1
ATOM 721 N N . PRO A 1 92 ? 4.052 8.775 6.831 1.00 98.31 92 PRO A N 1
ATOM 722 C CA . PRO A 1 92 ? 3.407 9.620 7.835 1.00 98.31 92 PRO A CA 1
ATOM 723 C C . PRO A 1 92 ? 1.924 9.860 7.535 1.00 98.31 92 PRO A C 1
ATOM 725 O O . PRO A 1 92 ? 1.083 9.765 8.431 1.00 98.31 92 PRO A O 1
ATOM 728 N N . ALA A 1 93 ? 1.577 10.112 6.269 1.00 98.12 93 ALA A N 1
ATOM 729 C CA . ALA A 1 93 ? 0.193 10.304 5.845 1.00 98.12 93 ALA A CA 1
ATOM 730 C C . ALA A 1 93 ? -0.634 9.017 6.005 1.00 98.12 93 ALA A C 1
ATOM 732 O O . ALA A 1 93 ? -1.752 9.061 6.522 1.00 98.12 93 ALA A O 1
ATOM 733 N N . ALA A 1 94 ? -0.069 7.861 5.645 1.00 97.75 94 ALA A N 1
ATOM 734 C CA . ALA A 1 94 ? -0.714 6.565 5.833 1.00 97.75 94 ALA A CA 1
ATOM 735 C C . ALA A 1 94 ? -0.985 6.266 7.319 1.00 97.75 94 ALA A C 1
ATOM 737 O O . ALA A 1 94 ? -2.069 5.791 7.669 1.00 97.75 94 ALA A O 1
ATOM 738 N N . LEU A 1 95 ? -0.041 6.597 8.208 1.00 97.19 95 LEU A N 1
ATOM 739 C CA . LEU A 1 95 ? -0.194 6.434 9.654 1.00 97.19 95 LEU A CA 1
ATOM 740 C C . LEU A 1 95 ? -1.212 7.413 10.248 1.00 97.19 95 LEU A C 1
ATOM 742 O O . LEU A 1 95 ? -2.018 7.002 11.084 1.00 97.19 95 LEU A O 1
ATOM 746 N N . ARG A 1 96 ? -1.246 8.674 9.796 1.00 98.19 96 ARG A N 1
ATOM 747 C CA . ARG A 1 96 ? -2.302 9.630 10.179 1.00 98.19 96 ARG A CA 1
ATOM 748 C C . ARG A 1 96 ? -3.682 9.119 9.773 1.00 98.19 96 ARG A C 1
ATOM 750 O O . ARG A 1 96 ? -4.572 9.050 10.615 1.00 98.19 96 ARG A O 1
ATOM 757 N N . ALA A 1 97 ? -3.839 8.653 8.534 1.00 96.62 97 ALA A N 1
ATOM 758 C CA . ALA A 1 97 ? -5.089 8.057 8.066 1.00 96.62 97 ALA A CA 1
ATOM 759 C C . ALA A 1 97 ? -5.471 6.805 8.875 1.00 96.62 97 ALA A C 1
ATOM 761 O O . ALA A 1 97 ? -6.638 6.597 9.210 1.00 96.62 97 ALA A O 1
ATOM 762 N N . ARG A 1 98 ? -4.488 5.975 9.244 1.00 95.56 98 ARG A N 1
ATOM 763 C CA . ARG A 1 98 ? -4.702 4.812 10.112 1.00 95.56 98 ARG A CA 1
ATOM 764 C C . ARG A 1 98 ? -5.199 5.214 11.504 1.00 95.56 98 ARG A C 1
ATOM 766 O O . ARG A 1 98 ? -6.096 4.551 12.026 1.00 95.56 98 ARG A O 1
ATOM 773 N N . ARG A 1 99 ? -4.634 6.273 12.095 1.00 95.81 99 ARG A N 1
ATOM 774 C CA . ARG A 1 99 ? -5.060 6.824 13.393 1.00 95.81 99 ARG A CA 1
ATOM 775 C C . ARG A 1 99 ? -6.467 7.411 13.317 1.00 95.81 99 ARG A C 1
ATOM 777 O O . ARG A 1 99 ? -7.277 7.069 14.166 1.00 95.81 99 ARG A O 1
ATOM 784 N N . ALA A 1 100 ? -6.784 8.176 12.273 1.00 95.69 100 ALA A N 1
ATOM 785 C CA . ALA A 1 100 ? -8.127 8.715 12.056 1.00 95.69 100 ALA A CA 1
ATOM 786 C C . ALA A 1 100 ? -9.188 7.602 11.986 1.00 95.69 100 ALA A C 1
ATOM 788 O O . ALA A 1 100 ? -10.222 7.682 12.638 1.00 95.69 100 ALA A O 1
ATOM 789 N N . LEU A 1 101 ? -8.893 6.498 11.288 1.00 94.12 101 LEU A N 1
ATOM 790 C CA . LEU A 1 101 ? -9.772 5.324 11.277 1.00 94.12 101 LEU A CA 1
ATOM 791 C C . LEU A 1 101 ? -9.946 4.706 12.671 1.00 94.12 101 LEU A C 1
ATOM 793 O O . LEU A 1 101 ? -11.019 4.203 12.977 1.00 94.12 101 LEU A O 1
ATOM 797 N N . ARG A 1 102 ? -8.903 4.708 13.510 1.00 93.25 102 ARG A N 1
ATOM 798 C CA . ARG A 1 102 ? -9.012 4.235 14.898 1.00 93.25 102 ARG A CA 1
ATOM 799 C C . ARG A 1 102 ? -9.940 5.138 15.712 1.00 93.25 102 ARG A C 1
ATOM 801 O O . ARG A 1 102 ? -10.774 4.605 16.432 1.00 93.25 102 ARG A O 1
ATOM 808 N N . SER A 1 103 ? -9.818 6.457 15.565 1.00 93.94 103 SER A N 1
ATOM 809 C CA . SER A 1 103 ? -10.717 7.425 16.206 1.00 93.94 103 SER A CA 1
ATOM 810 C C . SER A 1 103 ? -12.167 7.260 15.739 1.00 93.94 103 SER A C 1
ATOM 812 O O . SER A 1 103 ? -13.080 7.375 16.540 1.00 93.94 103 SER A O 1
ATOM 814 N N . ALA A 1 104 ? -12.382 6.879 14.477 1.00 92.31 104 ALA A N 1
ATOM 815 C CA . ALA A 1 104 ? -13.694 6.534 13.921 1.00 92.31 104 ALA A CA 1
ATOM 816 C C . ALA A 1 104 ? -14.178 5.106 14.280 1.00 92.31 104 ALA A C 1
ATOM 818 O O . ALA A 1 104 ? -14.952 4.502 13.539 1.00 92.31 104 ALA A O 1
ATOM 819 N N . GLY A 1 105 ? -13.670 4.510 15.364 1.00 92.94 105 GLY A N 1
ATOM 820 C CA . GLY A 1 105 ? -14.121 3.206 15.870 1.00 92.94 105 GLY A CA 1
ATOM 821 C C . GLY A 1 105 ? -13.561 1.975 15.145 1.00 92.94 105 GLY A C 1
ATOM 822 O O . GLY A 1 105 ? -13.875 0.839 15.506 1.00 92.94 105 GLY A O 1
ATOM 823 N N . VAL A 1 106 ? -12.687 2.129 14.143 1.00 94.88 106 VAL A N 1
ATOM 824 C CA . VAL A 1 106 ? -12.099 0.967 13.467 1.00 94.88 106 VAL A CA 1
ATOM 825 C C . VAL A 1 106 ? -11.007 0.341 14.332 1.00 94.88 106 VAL A C 1
ATOM 827 O O . VAL A 1 106 ? -9.864 0.806 14.381 1.00 94.88 106 VAL A O 1
ATOM 830 N N . THR A 1 107 ? -11.317 -0.812 14.915 1.00 94.06 107 THR A N 1
ATOM 831 C CA . THR A 1 107 ? -10.403 -1.577 15.774 1.00 94.06 107 THR A CA 1
ATOM 832 C C . THR A 1 107 ? -9.440 -2.490 15.001 1.00 94.06 107 THR A C 1
ATOM 834 O O . THR A 1 107 ? -9.564 -2.727 13.790 1.00 94.06 107 THR A O 1
ATOM 837 N N . ALA A 1 108 ? -8.453 -3.049 15.708 1.00 93.44 108 ALA A N 1
ATOM 838 C CA . ALA A 1 108 ? -7.598 -4.108 15.169 1.00 93.44 108 ALA A CA 1
ATOM 839 C C . ALA A 1 108 ? -8.402 -5.379 14.831 1.00 93.44 108 ALA A C 1
ATOM 841 O O . ALA A 1 108 ? -8.150 -6.005 13.801 1.00 93.44 108 ALA A O 1
ATOM 842 N N . ALA A 1 109 ? -9.405 -5.719 15.649 1.00 93.56 109 ALA A N 1
ATOM 843 C CA . ALA A 1 109 ? -10.313 -6.837 15.398 1.00 93.56 109 ALA A CA 1
ATOM 844 C C . ALA A 1 109 ? -11.110 -6.646 14.098 1.00 93.56 109 ALA A C 1
ATOM 846 O O . ALA A 1 109 ? -11.169 -7.564 13.282 1.00 93.56 109 ALA A O 1
ATOM 847 N N . THR A 1 110 ? -11.617 -5.434 13.847 1.00 94.00 110 THR A N 1
ATOM 848 C CA . THR A 1 110 ? -12.319 -5.096 12.597 1.00 94.00 110 THR A CA 1
ATOM 849 C C . THR A 1 110 ? -11.432 -5.327 11.375 1.00 94.00 110 THR A C 1
ATOM 851 O O . THR A 1 110 ? -11.853 -5.974 10.419 1.00 94.00 110 THR A O 1
ATOM 854 N N . ARG A 1 111 ? -10.169 -4.880 11.420 1.00 94.38 111 ARG A N 1
ATOM 855 C CA . ARG A 1 111 ? -9.206 -5.117 10.329 1.00 94.38 111 ARG A CA 1
ATOM 856 C C . ARG A 1 111 ? -8.931 -6.596 10.112 1.00 94.38 111 ARG A C 1
ATOM 858 O O . ARG A 1 111 ? -8.894 -7.029 8.969 1.00 94.38 111 ARG A O 1
ATOM 865 N N . ARG A 1 112 ? -8.748 -7.371 11.187 1.00 94.06 112 ARG A N 1
ATOM 866 C CA . ARG A 1 112 ? -8.528 -8.822 11.091 1.00 94.06 112 ARG A CA 1
ATOM 867 C C . ARG A 1 112 ? -9.730 -9.545 10.496 1.00 94.06 112 ARG A C 1
ATOM 869 O O . ARG A 1 112 ? -9.534 -10.420 9.666 1.00 94.06 112 ARG A O 1
ATOM 876 N N . ARG A 1 113 ? -10.951 -9.179 10.899 1.00 92.94 113 ARG A N 1
ATOM 877 C CA . ARG A 1 113 ? -12.191 -9.756 10.360 1.00 92.94 113 ARG A CA 1
ATOM 878 C C . ARG A 1 113 ? -12.335 -9.468 8.868 1.00 92.94 113 ARG A C 1
ATOM 880 O O . ARG A 1 113 ? -12.542 -10.399 8.105 1.00 92.94 113 ARG A O 1
ATOM 887 N N . VAL A 1 114 ? -12.171 -8.205 8.464 1.00 92.69 114 VAL A N 1
ATOM 888 C CA . VAL A 1 114 ? -12.222 -7.823 7.044 1.00 92.69 114 VAL A CA 1
ATOM 889 C C . VAL A 1 114 ? -11.117 -8.527 6.266 1.00 92.69 114 VAL A C 1
ATOM 891 O O . VAL A 1 114 ? -11.401 -9.129 5.247 1.00 92.69 114 VAL A O 1
ATOM 894 N N . TRP A 1 115 ? -9.877 -8.516 6.758 1.00 92.56 115 TRP A N 1
ATOM 895 C CA . TRP A 1 115 ? -8.776 -9.208 6.091 1.00 92.56 115 TRP A CA 1
ATOM 896 C C . TRP A 1 115 ? -9.113 -10.682 5.844 1.00 92.56 115 TRP A C 1
ATOM 898 O O . TRP A 1 115 ? -9.136 -11.092 4.694 1.00 92.56 115 TRP A O 1
ATOM 908 N N . ARG A 1 116 ? -9.470 -11.431 6.894 1.00 92.38 116 ARG A N 1
ATOM 909 C CA . ARG A 1 116 ? -9.874 -12.846 6.828 1.00 92.38 116 ARG A CA 1
ATOM 910 C C . ARG A 1 116 ? -10.933 -13.130 5.760 1.00 92.38 116 ARG A C 1
ATOM 912 O O . ARG A 1 116 ? -10.674 -13.884 4.826 1.00 92.38 116 ARG A O 1
ATOM 919 N N . ALA A 1 117 ? -12.044 -12.394 5.813 1.00 90.56 117 ALA A N 1
ATOM 920 C CA . ALA A 1 117 ? -13.129 -12.528 4.844 1.00 90.56 117 ALA A CA 1
ATOM 921 C C . ALA A 1 117 ? -12.678 -12.332 3.383 1.00 90.56 117 ALA A C 1
ATOM 923 O O . ALA A 1 117 ? -13.217 -12.975 2.491 1.00 90.56 117 ALA A O 1
ATOM 924 N N . TRP A 1 118 ? -11.694 -11.462 3.133 1.00 85.81 118 TRP A N 1
ATOM 925 C CA . TRP A 1 118 ? -11.224 -11.145 1.780 1.00 85.81 118 TRP A CA 1
ATOM 926 C C . TRP A 1 118 ? -10.076 -12.030 1.280 1.00 85.81 118 TRP A C 1
ATOM 928 O O . TRP A 1 118 ? -9.970 -12.233 0.076 1.00 85.81 118 TRP A O 1
ATOM 938 N N . VAL A 1 119 ? -9.218 -12.564 2.158 1.00 86.81 119 VAL A N 1
ATOM 939 C CA . VAL A 1 119 ? -8.202 -13.568 1.762 1.00 86.81 119 VAL A CA 1
ATOM 940 C C . VAL A 1 119 ? -8.736 -15.005 1.759 1.00 86.81 119 VAL A C 1
ATOM 942 O O . VAL A 1 119 ? -7.968 -15.918 1.469 1.00 86.81 119 VAL A O 1
ATOM 945 N N . GLY A 1 120 ? -10.018 -15.220 2.072 1.00 72.00 120 GLY A N 1
ATOM 946 C CA . GLY A 1 120 ? -10.632 -16.551 2.087 1.00 72.00 120 GLY A CA 1
ATOM 947 C C . GLY A 1 120 ? -10.126 -17.448 3.224 1.00 72.00 120 GLY A C 1
ATOM 948 O O . GLY A 1 120 ? -9.969 -18.647 3.025 1.00 72.00 120 GLY A O 1
ATOM 949 N N . ARG A 1 121 ? -9.817 -16.865 4.391 1.00 55.97 121 ARG A N 1
ATOM 950 C CA . ARG A 1 121 ? -9.390 -17.572 5.616 1.00 55.97 121 ARG A CA 1
ATOM 951 C C . ARG A 1 121 ? -10.277 -17.194 6.789 1.00 55.97 121 ARG A C 1
ATOM 953 O O . ARG A 1 121 ? -10.482 -18.034 7.683 1.00 55.97 121 ARG A O 1
#

Sequence (121 aa):
LGGWRVVSVPHATVRHLHGASAAIGSPDFHRWNERNRLVMLLRCAPARVAVTELARFAAITALLPFRPAPRTPNFRPSLRLRVLSETLRMLPAALRARRALRSAGVTAATRRRVWRAWVGR

pLDDT: mean 93.14, std 5.95, range [55.97, 98.38]

Foldseek 3Di:
DQPDDDDDDPPDDDDDDPCPPPPPLDLSVLLVVLLVVLLCLLQQAQPVRSVVVLVVLVVCLVCLVVDDDDPGSNSDSVSSVVSNVSNVVCNVVSVVNNVVVVVSVCDSVNNVVVVCVVVVD